Protein AF-A0A9P1BPH5-F1 (afdb_monomer)

InterPro domains:
  IPR036282 Glutathione S-transferase, C-terminal domain superfamily [SSF47616] (18-130)

Sequence (138 aa):
MFDKEGKLAPMNQPDFAALLYQLAFYCSGTVDNLTATSSPIQPVMSVKNPGDDEKVLEVNHRAWIEQCGPLLVSNLGSSKYIAGDSFTAVDVIVGVNMHYIHRKRSWHDFPVLEAYFERLKERTAFQEAFEVLPFSSL

Radius of gyration: 16.08 Å; Cα contacts (8 Å, |Δi|>4): 114; chains: 1; bounding box: 33×31×47 Å

Organism: NCBI:txid2562237

Structure (mmCIF, N/CA/C/O backbone):
data_AF-A0A9P1BPH5-F1
#
_entry.id   AF-A0A9P1BPH5-F1
#
loop_
_atom_site.group_PDB
_atom_site.id
_atom_site.type_symbol
_atom_site.label_atom_id
_atom_site.label_alt_id
_atom_site.label_comp_id
_atom_site.label_asym_id
_atom_site.label_entity_id
_atom_site.label_seq_id
_atom_site.pdbx_PDB_ins_code
_atom_site.Cartn_x
_atom_site.Cartn_y
_atom_site.Cartn_z
_atom_site.occupancy
_atom_site.B_iso_or_equiv
_atom_site.auth_seq_id
_atom_site.auth_comp_id
_atom_site.auth_asym_id
_atom_site.auth_atom_id
_atom_site.pdbx_PDB_model_num
ATOM 1 N N . MET A 1 1 ? -15.260 15.808 4.687 1.00 63.59 1 MET A N 1
ATOM 2 C CA . MET A 1 1 ? -15.614 15.109 5.947 1.00 63.59 1 MET A CA 1
ATOM 3 C C . MET A 1 1 ? -14.316 14.857 6.711 1.00 63.59 1 MET A C 1
ATOM 5 O O . MET A 1 1 ? -13.321 14.608 6.048 1.00 63.59 1 MET A O 1
ATOM 9 N N . PHE A 1 2 ? -14.290 14.984 8.042 1.00 84.75 2 PHE A N 1
ATOM 10 C CA . PHE A 1 2 ? -13.071 14.845 8.863 1.00 84.75 2 PHE A CA 1
ATOM 11 C C . PHE A 1 2 ? -13.249 13.742 9.917 1.00 84.75 2 PHE A C 1
ATOM 13 O O . PHE A 1 2 ? -14.349 13.609 10.453 1.00 84.75 2 PHE A O 1
ATOM 20 N N . ASP A 1 3 ? -12.182 13.004 10.245 1.00 90.62 3 ASP A N 1
ATOM 21 C CA . ASP A 1 3 ? -12.172 11.941 11.267 1.00 90.62 3 ASP A CA 1
ATOM 22 C C . ASP A 1 3 ? -12.125 12.515 12.695 1.00 90.62 3 ASP A C 1
ATOM 24 O O . ASP A 1 3 ? -11.138 12.400 13.416 1.00 90.62 3 ASP A O 1
ATOM 28 N N . LYS A 1 4 ? -13.199 13.197 13.103 1.00 91.62 4 LYS A N 1
ATOM 29 C CA . LYS A 1 4 ? -13.281 13.850 14.423 1.00 91.62 4 LYS A CA 1
ATOM 30 C C . LYS A 1 4 ? -13.266 12.862 15.592 1.00 91.62 4 LYS A C 1
ATOM 32 O O . LYS A 1 4 ? -12.968 13.259 16.711 1.00 91.62 4 LYS A O 1
ATOM 37 N N . GLU A 1 5 ? -13.624 11.608 15.332 1.00 92.44 5 GLU A N 1
ATOM 38 C CA . GLU A 1 5 ? -13.724 10.551 16.341 1.00 92.44 5 GLU A CA 1
ATOM 39 C C . GLU A 1 5 ? -12.459 9.682 16.411 1.00 92.44 5 GLU A C 1
ATOM 41 O O . GLU A 1 5 ? -12.400 8.776 17.239 1.00 92.44 5 GLU A O 1
ATOM 46 N N . GLY A 1 6 ? -11.452 9.939 15.563 1.00 91.94 6 GLY A N 1
ATOM 47 C CA . GLY A 1 6 ? -10.201 9.176 15.539 1.00 91.94 6 GLY A CA 1
ATOM 48 C C . GLY A 1 6 ? -10.391 7.704 15.167 1.00 91.94 6 GLY A C 1
ATOM 49 O O . GLY A 1 6 ? -9.618 6.857 15.609 1.00 91.94 6 GLY A O 1
ATOM 50 N N . LYS A 1 7 ? -11.437 7.377 14.399 1.00 91.31 7 LYS A N 1
ATOM 51 C CA . LYS A 1 7 ? -11.750 5.993 14.010 1.00 91.31 7 LYS A CA 1
ATOM 52 C C . LYS A 1 7 ? -10.814 5.482 12.921 1.00 91.31 7 LYS A C 1
ATOM 54 O O . LYS A 1 7 ? -10.519 4.292 12.888 1.00 91.31 7 LYS A O 1
ATOM 59 N N . LEU A 1 8 ? -10.373 6.364 12.026 1.00 94.62 8 LEU A N 1
ATOM 60 C CA . LEU A 1 8 ? -9.434 6.035 10.953 1.00 94.62 8 LEU A CA 1
ATOM 61 C C . LEU A 1 8 ? -7.999 6.377 11.340 1.00 94.62 8 LEU A C 1
ATOM 63 O O . LEU A 1 8 ? -7.077 5.688 10.909 1.00 94.62 8 LEU A O 1
ATOM 67 N N . ALA A 1 9 ? -7.807 7.427 12.131 1.00 95.81 9 ALA A N 1
ATOM 68 C CA . ALA A 1 9 ? -6.506 7.874 12.591 1.00 95.81 9 ALA A CA 1
ATOM 69 C C . ALA A 1 9 ? -6.532 8.154 14.105 1.00 95.81 9 ALA A C 1
ATOM 71 O O . ALA A 1 9 ? -6.632 9.316 14.509 1.00 95.81 9 ALA A O 1
ATOM 72 N N . PRO A 1 10 ? -6.440 7.120 14.965 1.00 95.00 10 PRO A N 1
ATOM 73 C CA . PRO A 1 10 ? -6.351 7.285 16.416 1.00 95.00 10 PRO A CA 1
ATOM 74 C C . PRO A 1 10 ? -4.986 7.866 16.829 1.00 95.00 10 PRO A C 1
ATOM 76 O O . PRO A 1 10 ? -4.129 7.188 17.389 1.00 95.00 10 PRO A O 1
ATOM 79 N N . MET A 1 11 ? -4.770 9.156 16.559 1.00 94.75 11 MET A N 1
ATOM 80 C CA . MET A 1 11 ? -3.488 9.850 16.765 1.00 94.75 11 MET A CA 1
ATOM 81 C C . MET A 1 11 ? -3.058 9.959 18.235 1.00 94.75 11 MET A C 1
ATOM 83 O O . MET A 1 11 ? -1.921 10.323 18.521 1.00 94.75 11 MET A O 1
ATOM 87 N N . ASN A 1 12 ? -3.953 9.655 19.174 1.00 94.75 12 ASN A N 1
ATOM 88 C CA . ASN A 1 12 ? -3.636 9.540 20.594 1.00 94.75 12 ASN A CA 1
ATOM 89 C C . ASN A 1 12 ? -2.929 8.220 20.955 1.00 94.75 12 ASN A C 1
ATOM 91 O O . ASN A 1 12 ? -2.467 8.092 22.085 1.00 94.75 12 ASN A O 1
ATOM 95 N N . GLN A 1 13 ? -2.852 7.255 20.034 1.00 95.81 13 GLN A N 1
ATOM 96 C CA . GLN A 1 13 ? -2.100 6.011 20.188 1.00 95.81 13 GLN A CA 1
ATOM 97 C C . GLN A 1 13 ? -0.712 6.184 19.545 1.00 95.81 13 GLN A C 1
ATOM 99 O O . GLN A 1 13 ? -0.623 6.242 18.315 1.00 95.81 13 GLN A O 1
ATOM 104 N N . PRO A 1 14 ? 0.376 6.286 20.335 1.00 96.75 14 PRO A N 1
ATOM 105 C CA . PRO A 1 14 ? 1.699 6.620 19.803 1.00 96.75 14 PRO A CA 1
ATOM 106 C C . PRO A 1 14 ? 2.203 5.639 18.742 1.00 96.75 14 PRO A C 1
ATOM 108 O O . PRO A 1 14 ? 2.735 6.069 17.720 1.00 96.75 14 PRO A O 1
ATOM 111 N N . ASP A 1 15 ? 1.973 4.341 18.946 1.00 96.38 15 ASP A N 1
ATOM 112 C CA . ASP A 1 15 ? 2.425 3.294 18.025 1.00 96.38 15 ASP A CA 1
ATOM 113 C C . ASP A 1 15 ? 1.719 3.395 16.667 1.00 96.38 15 ASP A C 1
ATOM 115 O O . ASP A 1 15 ? 2.359 3.320 15.618 1.00 96.38 15 ASP A O 1
ATOM 119 N N . PHE A 1 16 ? 0.407 3.664 16.675 1.00 97.31 16 PHE A N 1
ATOM 120 C CA . PHE A 1 16 ? -0.345 3.917 15.448 1.00 97.31 16 PHE A CA 1
ATOM 121 C C . PHE A 1 16 ? 0.158 5.175 14.734 1.00 97.31 16 PHE A C 1
ATOM 123 O O . PHE A 1 16 ? 0.358 5.160 13.520 1.00 97.31 16 PHE A O 1
ATOM 130 N N . ALA A 1 17 ? 0.374 6.269 15.470 1.00 97.56 17 ALA A N 1
ATOM 131 C CA . ALA A 1 17 ? 0.850 7.516 14.883 1.00 97.56 17 ALA A CA 1
ATOM 132 C C . ALA A 1 17 ? 2.227 7.335 14.218 1.00 97.56 17 ALA A C 1
ATOM 134 O O . ALA A 1 17 ? 2.432 7.809 13.100 1.00 97.56 17 ALA A O 1
ATOM 135 N N . ALA A 1 18 ? 3.147 6.613 14.866 1.00 97.81 18 ALA A N 1
ATOM 136 C CA . ALA A 1 18 ? 4.456 6.287 14.303 1.00 97.81 18 ALA A CA 1
ATOM 137 C C . ALA A 1 18 ? 4.335 5.458 13.014 1.00 97.81 18 ALA A C 1
ATOM 139 O O . ALA A 1 18 ? 4.936 5.814 11.996 1.00 97.81 18 ALA A O 1
ATOM 140 N N . LEU A 1 19 ? 3.505 4.411 13.036 1.00 97.69 19 LEU A N 1
ATOM 141 C CA . LEU A 1 19 ? 3.232 3.567 11.873 1.00 97.69 19 LEU A CA 1
ATOM 142 C C . LEU A 1 19 ? 2.646 4.373 10.706 1.00 97.69 19 LEU A C 1
ATOM 144 O O . LEU A 1 19 ? 3.083 4.228 9.562 1.00 97.69 19 LEU A O 1
ATOM 148 N N . LEU A 1 20 ? 1.693 5.263 10.995 1.00 97.94 20 LEU A N 1
ATOM 149 C CA . LEU A 1 20 ? 1.085 6.134 9.997 1.00 97.94 20 LEU A CA 1
ATOM 150 C C . LEU A 1 20 ? 2.120 7.059 9.355 1.00 97.94 20 LEU A C 1
ATOM 152 O O . LEU A 1 20 ? 2.164 7.139 8.129 1.00 97.94 20 LEU A O 1
ATOM 156 N N . TYR A 1 21 ? 2.973 7.722 10.142 1.00 97.44 21 TYR A N 1
ATOM 157 C CA . TYR A 1 21 ? 4.029 8.572 9.587 1.00 97.44 21 TYR A CA 1
ATOM 158 C C . TYR A 1 21 ? 5.001 7.782 8.710 1.00 97.44 21 TYR A C 1
ATOM 160 O O . TYR A 1 21 ? 5.337 8.227 7.609 1.00 97.44 21 TYR A O 1
ATOM 168 N N . GLN A 1 22 ? 5.420 6.602 9.170 1.00 97.31 22 GLN A N 1
ATOM 169 C CA . GLN A 1 22 ? 6.349 5.756 8.432 1.00 97.31 22 GLN A CA 1
ATOM 170 C C . GLN A 1 22 ? 5.761 5.331 7.085 1.00 97.31 22 GLN A C 1
ATOM 172 O O . GLN A 1 22 ? 6.400 5.518 6.049 1.00 97.31 22 GLN A O 1
ATOM 177 N N . LEU A 1 23 ? 4.542 4.791 7.078 1.00 97.81 23 LEU A N 1
ATOM 178 C CA . LEU A 1 23 ? 3.942 4.243 5.863 1.00 97.81 23 LEU A CA 1
ATOM 179 C C . LEU A 1 23 ? 3.407 5.320 4.920 1.00 97.81 23 LEU A C 1
ATOM 181 O O . LEU A 1 23 ? 3.465 5.120 3.708 1.00 97.81 23 LEU A O 1
ATOM 185 N N . ALA A 1 24 ? 2.974 6.476 5.430 1.00 96.44 24 ALA A N 1
ATOM 186 C CA . ALA A 1 24 ? 2.614 7.621 4.594 1.00 96.44 24 ALA A CA 1
ATOM 187 C C . ALA A 1 24 ? 3.796 8.083 3.733 1.00 96.44 24 ALA A C 1
ATOM 189 O O . ALA A 1 24 ? 3.641 8.301 2.528 1.00 96.44 24 ALA A O 1
ATOM 190 N N . PHE A 1 25 ? 4.986 8.173 4.330 1.00 95.25 25 PHE A N 1
ATOM 191 C CA . PHE A 1 25 ? 6.191 8.547 3.599 1.00 95.25 25 PHE A CA 1
ATOM 192 C C . PHE A 1 25 ? 6.719 7.394 2.741 1.00 95.25 25 PHE A C 1
ATOM 194 O O . PHE A 1 25 ? 6.984 7.583 1.559 1.00 95.25 25 PHE A O 1
ATOM 201 N N . TYR A 1 26 ? 6.834 6.189 3.301 1.00 96.88 26 TYR A N 1
ATOM 202 C CA . TYR A 1 26 ? 7.396 5.040 2.591 1.00 96.88 26 TYR A CA 1
ATOM 203 C C . TYR A 1 26 ? 6.578 4.653 1.353 1.00 96.88 26 TYR A C 1
ATOM 205 O O . TYR A 1 26 ? 7.139 4.420 0.284 1.00 96.88 26 TYR A O 1
ATOM 213 N N . CYS A 1 27 ? 5.247 4.627 1.452 1.00 96.44 27 CYS A N 1
ATOM 214 C CA . CYS A 1 27 ? 4.421 4.259 0.305 1.00 96.44 27 CYS A CA 1
ATOM 215 C C . CYS A 1 27 ? 4.516 5.302 -0.813 1.00 96.44 27 CYS A C 1
ATOM 217 O O . CYS A 1 27 ? 4.739 4.935 -1.960 1.00 96.44 27 CYS A O 1
ATOM 219 N N . SER A 1 28 ? 4.427 6.593 -0.483 1.00 90.81 28 SER A N 1
ATOM 220 C CA . SER A 1 28 ? 4.505 7.663 -1.488 1.00 90.81 28 SER A CA 1
ATOM 221 C C . SER A 1 28 ? 5.912 7.855 -2.066 1.00 90.81 28 SER A C 1
ATOM 223 O O . SER A 1 28 ? 6.059 8.122 -3.252 1.00 90.81 28 SER A O 1
ATOM 225 N N . GLY A 1 29 ? 6.959 7.713 -1.252 1.00 90.19 29 GLY A N 1
ATOM 226 C CA . GLY A 1 29 ? 8.345 7.928 -1.669 1.00 90.19 29 GLY A CA 1
ATOM 227 C C . GLY A 1 29 ? 9.043 6.691 -2.234 1.00 90.19 29 GLY A C 1
ATOM 228 O O . GLY A 1 29 ? 10.076 6.823 -2.888 1.00 90.19 29 GLY A O 1
ATOM 229 N N . THR A 1 30 ? 8.539 5.484 -1.976 1.00 94.44 30 THR A N 1
ATOM 230 C CA . THR A 1 30 ? 9.216 4.236 -2.365 1.00 94.44 30 THR A CA 1
ATOM 231 C C . THR A 1 30 ? 8.308 3.315 -3.162 1.00 94.44 30 THR A C 1
ATOM 233 O O . THR A 1 30 ? 8.660 2.970 -4.286 1.00 94.44 30 THR A O 1
ATOM 236 N N . VAL A 1 31 ? 7.141 2.939 -2.632 1.00 95.12 31 VAL A N 1
ATOM 237 C CA . VAL A 1 31 ? 6.271 1.954 -3.303 1.00 95.12 31 VAL A CA 1
ATOM 238 C C . VAL A 1 31 ? 5.663 2.523 -4.588 1.00 95.12 31 VAL A C 1
ATOM 240 O O . VAL A 1 31 ? 5.721 1.866 -5.628 1.00 95.12 31 VAL A O 1
ATOM 243 N N . ASP A 1 32 ? 5.158 3.758 -4.556 1.00 92.50 32 ASP A N 1
ATOM 244 C CA . ASP A 1 32 ? 4.568 4.422 -5.727 1.00 92.50 32 ASP A CA 1
ATOM 245 C C . ASP A 1 32 ? 5.562 4.503 -6.899 1.00 92.50 32 ASP A C 1
ATOM 247 O O . ASP A 1 32 ? 5.221 4.177 -8.039 1.00 92.50 32 ASP A O 1
ATOM 251 N N . ASN A 1 33 ? 6.832 4.805 -6.599 1.00 90.56 33 ASN A N 1
ATOM 252 C CA . ASN A 1 33 ? 7.914 4.906 -7.583 1.00 90.56 33 ASN A CA 1
ATOM 253 C C . ASN A 1 33 ? 8.150 3.611 -8.379 1.00 90.56 33 ASN A C 1
ATOM 255 O O . ASN A 1 33 ? 8.572 3.680 -9.533 1.00 90.56 33 ASN A O 1
ATOM 259 N N . LEU A 1 34 ? 7.823 2.437 -7.828 1.00 91.25 34 LEU A N 1
ATOM 260 C CA . LEU A 1 34 ? 7.909 1.167 -8.565 1.00 91.25 34 LEU A CA 1
ATOM 261 C C . LEU A 1 34 ? 6.899 1.105 -9.727 1.00 91.25 34 LEU A C 1
ATOM 263 O O . LEU A 1 34 ? 7.119 0.445 -10.752 1.00 91.25 34 LEU A O 1
ATOM 267 N N . THR A 1 35 ? 5.777 1.807 -9.570 1.00 87.31 35 THR A N 1
ATOM 268 C CA . THR A 1 35 ? 4.629 1.798 -10.487 1.00 87.31 35 THR A CA 1
ATOM 269 C C . THR A 1 35 ? 4.508 3.069 -11.324 1.00 87.31 35 THR A C 1
ATOM 271 O O . THR A 1 35 ? 3.613 3.175 -12.168 1.00 87.31 35 THR A O 1
ATOM 274 N N . ALA A 1 36 ? 5.404 4.034 -11.116 1.00 81.94 36 ALA A N 1
ATOM 275 C CA . ALA A 1 36 ? 5.454 5.260 -11.888 1.00 81.94 36 ALA A CA 1
ATOM 276 C C . ALA A 1 36 ? 5.842 4.950 -13.346 1.00 81.94 36 ALA A C 1
ATOM 278 O O . ALA A 1 36 ? 6.943 4.486 -13.632 1.00 81.94 36 ALA A O 1
ATOM 279 N N . THR A 1 37 ? 4.921 5.193 -14.280 1.00 66.31 37 THR A N 1
ATOM 280 C CA . THR A 1 37 ? 5.122 4.960 -15.723 1.00 66.31 37 THR A CA 1
ATOM 281 C C . THR A 1 37 ? 5.646 6.210 -16.442 1.00 66.31 37 THR A C 1
ATOM 283 O O . THR A 1 37 ? 6.409 6.110 -17.401 1.00 66.31 37 THR A O 1
ATOM 286 N N . SER A 1 38 ? 5.289 7.390 -15.933 1.00 59.62 38 SER A N 1
ATOM 287 C CA . SER A 1 38 ? 5.786 8.723 -16.302 1.00 59.62 38 SER A CA 1
ATOM 288 C C . SER A 1 38 ? 4.997 9.748 -15.485 1.00 59.62 38 SER A C 1
ATOM 290 O O . SER A 1 38 ? 3.783 9.588 -15.339 1.00 59.62 38 SER A O 1
ATOM 292 N N . SER A 1 39 ? 5.618 10.821 -14.990 1.00 55.19 39 SER A N 1
ATOM 293 C CA . SER A 1 39 ? 4.824 11.960 -14.513 1.00 55.19 39 SER A CA 1
ATOM 294 C C . SER A 1 39 ? 4.096 12.581 -15.714 1.00 55.19 39 SER A C 1
ATOM 296 O O . SER A 1 39 ? 4.770 12.916 -16.688 1.00 55.19 39 SER A O 1
ATOM 298 N N . PRO A 1 40 ? 2.767 12.803 -15.675 1.00 49.56 40 PRO A N 1
ATOM 299 C CA . PRO A 1 40 ? 2.064 13.535 -16.735 1.00 49.56 40 PRO A CA 1
ATOM 300 C C . PRO A 1 40 ? 2.587 14.975 -16.919 1.00 49.56 40 PRO A C 1
ATOM 302 O O . PRO A 1 40 ? 2.288 15.616 -17.922 1.00 49.56 40 PRO A O 1
ATOM 305 N N . ILE A 1 41 ? 3.397 15.475 -15.975 1.00 52.00 41 ILE A N 1
ATOM 306 C CA . ILE A 1 41 ? 4.030 16.801 -15.997 1.00 52.00 41 ILE A CA 1
ATOM 307 C C . ILE A 1 41 ? 5.442 16.757 -16.613 1.00 52.00 41 ILE A C 1
ATOM 309 O O . ILE A 1 41 ? 5.944 17.785 -17.060 1.00 52.00 41 ILE A O 1
ATOM 313 N N . GLN A 1 42 ? 6.087 15.586 -16.690 1.00 48.56 42 GLN A N 1
ATOM 314 C CA . GLN A 1 42 ? 7.380 15.415 -17.363 1.00 48.56 42 GLN A CA 1
ATOM 315 C C . GLN A 1 42 ? 7.220 14.565 -18.628 1.00 48.56 42 GLN A C 1
ATOM 317 O O . GLN A 1 42 ? 7.619 13.399 -18.639 1.00 48.56 42 GLN A O 1
ATOM 322 N N . PRO A 1 43 ? 6.682 15.123 -19.728 1.00 48.22 43 PRO A N 1
ATOM 323 C CA . PRO A 1 43 ? 6.903 14.525 -21.029 1.00 48.22 43 PRO A CA 1
ATOM 324 C C . PRO A 1 43 ? 8.399 14.651 -21.330 1.00 48.22 43 PRO A C 1
ATOM 326 O O . PRO A 1 43 ? 8.894 15.710 -21.722 1.00 48.22 43 PRO A O 1
ATOM 329 N N . VAL A 1 44 ? 9.153 13.573 -21.124 1.00 55.59 44 VAL A N 1
ATOM 330 C CA . VAL A 1 44 ? 10.477 13.473 -21.731 1.00 55.59 44 VAL A CA 1
ATOM 331 C C . VAL A 1 44 ? 10.197 13.358 -23.226 1.00 55.59 44 VAL A C 1
ATOM 333 O O . VAL A 1 44 ? 9.684 12.343 -23.682 1.00 55.59 44 VAL A O 1
ATOM 336 N N . MET A 1 45 ? 10.448 14.433 -23.978 1.00 56.12 45 MET A N 1
ATOM 337 C CA . MET A 1 45 ? 10.015 14.628 -25.376 1.00 56.12 45 MET A CA 1
ATOM 338 C C . MET A 1 45 ? 10.392 13.481 -26.342 1.00 56.12 45 MET A C 1
ATOM 340 O O . MET A 1 45 ? 9.884 13.430 -27.458 1.00 56.12 45 MET A O 1
ATOM 344 N N . SER A 1 46 ? 11.279 12.570 -25.931 1.00 62.62 46 SER A N 1
ATOM 345 C CA . SER A 1 46 ? 11.768 11.423 -26.698 1.00 62.62 46 SER A CA 1
ATOM 346 C C . SER A 1 46 ? 11.240 10.051 -26.251 1.00 62.62 46 SER A C 1
ATOM 348 O O . SER A 1 46 ? 11.370 9.100 -27.018 1.00 62.62 46 SER A O 1
ATOM 350 N N . VAL A 1 47 ? 10.657 9.908 -25.053 1.00 60.12 47 VAL A N 1
ATOM 351 C CA . VAL A 1 47 ? 10.203 8.613 -24.510 1.00 60.12 47 VAL A CA 1
ATOM 352 C C . VAL A 1 47 ? 8.822 8.782 -23.892 1.00 60.12 47 VAL A C 1
ATOM 354 O O . VAL A 1 47 ? 8.663 9.468 -22.887 1.00 60.12 47 VAL A O 1
ATOM 357 N N . LYS A 1 48 ? 7.821 8.134 -24.500 1.00 65.06 48 LYS A N 1
ATOM 358 C CA . LYS A 1 48 ? 6.409 8.264 -24.116 1.00 65.06 48 LYS A CA 1
ATOM 359 C C . LYS A 1 48 ? 6.174 7.874 -22.650 1.00 65.06 48 LYS A C 1
ATOM 361 O O . LYS A 1 48 ? 5.537 8.641 -21.944 1.00 65.06 48 LYS A O 1
ATOM 366 N N . ASN A 1 49 ? 6.754 6.750 -22.211 1.00 72.19 49 ASN A N 1
ATOM 367 C CA . ASN A 1 49 ? 6.669 6.230 -20.843 1.00 72.19 49 ASN A CA 1
ATOM 368 C C . ASN A 1 49 ? 8.029 5.635 -20.407 1.00 72.19 49 ASN A C 1
ATOM 370 O O . ASN A 1 49 ? 8.288 4.457 -20.661 1.00 72.19 49 ASN A O 1
ATOM 374 N N . PRO A 1 50 ? 8.933 6.405 -19.776 1.00 69.81 50 PRO A N 1
ATOM 375 C CA . PRO A 1 50 ? 10.232 5.885 -19.335 1.00 69.81 50 PRO A CA 1
ATOM 376 C C . PRO A 1 50 ? 10.131 4.719 -18.340 1.00 69.81 50 PRO A C 1
ATOM 378 O O . PRO A 1 50 ? 11.026 3.882 -18.284 1.00 69.81 50 PRO A O 1
ATOM 381 N N . GLY A 1 51 ? 9.042 4.647 -17.570 1.00 75.69 51 GLY A N 1
ATOM 382 C CA . GLY A 1 51 ? 8.814 3.581 -16.593 1.00 75.69 51 GLY A CA 1
ATOM 383 C C . GLY A 1 51 ? 8.369 2.241 -17.186 1.00 75.69 51 GLY A C 1
ATOM 384 O O . GLY A 1 51 ? 8.115 1.323 -16.408 1.00 75.69 51 GLY A O 1
ATOM 385 N N . ASP A 1 52 ? 8.248 2.132 -18.512 1.00 80.69 52 ASP A N 1
ATOM 386 C CA . ASP A 1 52 ? 7.937 0.880 -19.221 1.00 80.69 52 ASP A CA 1
ATOM 387 C C . ASP A 1 52 ? 9.184 0.239 -19.864 1.00 80.69 52 ASP A C 1
ATOM 389 O O . ASP A 1 52 ? 9.079 -0.805 -20.503 1.00 80.69 52 ASP A O 1
ATOM 393 N N . ASP A 1 53 ? 10.370 0.839 -19.699 1.00 84.75 53 ASP A N 1
ATOM 394 C CA . ASP A 1 53 ? 11.635 0.229 -20.121 1.00 84.75 53 ASP A CA 1
ATOM 395 C C . ASP A 1 53 ? 11.872 -1.100 -19.381 1.00 84.75 53 ASP A C 1
ATOM 397 O O . ASP A 1 53 ? 11.770 -1.164 -18.155 1.00 84.75 53 ASP A O 1
ATOM 401 N N . GLU A 1 54 ? 12.211 -2.163 -20.117 1.00 88.50 54 GLU A N 1
ATOM 402 C CA . GLU A 1 54 ? 12.352 -3.519 -19.565 1.00 88.50 54 GLU A CA 1
ATOM 403 C C . GLU A 1 54 ? 13.361 -3.594 -18.413 1.00 88.50 54 GLU A C 1
ATOM 405 O O . GLU A 1 54 ? 13.112 -4.283 -17.423 1.00 88.50 54 GLU A O 1
ATOM 410 N N . LYS A 1 55 ? 14.471 -2.848 -18.487 1.00 88.06 55 LYS A N 1
ATOM 411 C CA . LYS A 1 55 ? 15.481 -2.850 -17.418 1.00 88.06 55 LYS A CA 1
ATOM 412 C C . LYS A 1 55 ? 14.964 -2.138 -16.178 1.00 88.06 55 LYS A C 1
ATOM 414 O O . LYS A 1 55 ? 15.261 -2.558 -15.062 1.00 88.06 55 LYS A O 1
ATOM 419 N N . VAL A 1 56 ? 14.196 -1.064 -16.360 1.00 87.75 56 VAL A N 1
ATOM 420 C CA . VAL A 1 56 ? 13.540 -0.361 -15.248 1.00 87.75 56 VAL A CA 1
ATOM 421 C C . VAL A 1 56 ? 12.502 -1.269 -14.591 1.00 87.75 56 VAL A C 1
ATOM 423 O O . VAL A 1 56 ? 12.469 -1.363 -13.365 1.00 87.75 56 VAL A O 1
ATOM 426 N N . LEU A 1 57 ? 11.703 -1.984 -15.386 1.00 89.69 57 LEU A N 1
ATOM 427 C CA . LEU A 1 57 ? 10.722 -2.947 -14.886 1.00 89.69 57 LEU A CA 1
ATOM 428 C C . LEU A 1 57 ? 11.381 -4.070 -14.084 1.00 89.69 57 LEU A C 1
ATOM 430 O O . LEU A 1 57 ? 10.921 -4.363 -12.983 1.00 89.69 57 LEU A O 1
ATOM 434 N N . GLU A 1 58 ? 12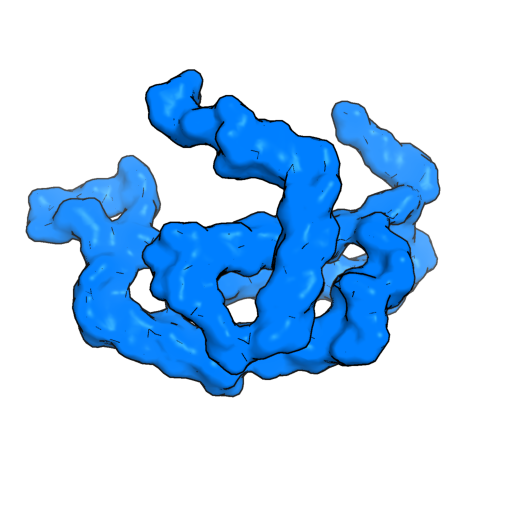.469 -4.652 -14.589 1.00 93.38 58 GLU A N 1
ATOM 435 C CA . GLU A 1 58 ? 13.215 -5.706 -13.895 1.00 93.38 58 GLU A CA 1
ATOM 436 C C . GLU A 1 58 ? 13.800 -5.204 -12.565 1.00 93.38 58 GLU A C 1
ATOM 438 O O . GLU A 1 58 ? 13.641 -5.847 -11.525 1.00 93.38 58 GLU A O 1
ATOM 443 N N . VAL A 1 59 ? 14.427 -4.022 -12.563 1.00 93.19 59 VAL A N 1
ATOM 444 C CA . VAL A 1 59 ? 14.979 -3.416 -11.340 1.00 93.19 59 VAL A CA 1
ATOM 445 C C . VAL A 1 59 ? 13.879 -3.120 -10.321 1.00 93.19 59 VAL A C 1
ATOM 447 O O . VAL A 1 59 ? 14.054 -3.423 -9.137 1.00 93.19 59 VAL A O 1
ATOM 450 N N . ASN A 1 60 ? 12.745 -2.570 -10.760 1.00 94.38 60 ASN A N 1
ATOM 451 C CA . ASN A 1 60 ? 11.624 -2.259 -9.878 1.00 94.38 60 ASN A CA 1
ATOM 452 C C . ASN A 1 60 ? 10.951 -3.528 -9.342 1.00 94.38 60 ASN A C 1
ATOM 454 O O . ASN A 1 60 ? 10.596 -3.568 -8.165 1.00 94.38 60 ASN A O 1
ATOM 458 N N . HIS A 1 61 ? 10.803 -4.572 -10.163 1.00 96.12 61 HIS A N 1
ATOM 459 C CA . HIS A 1 61 ? 10.236 -5.847 -9.717 1.00 96.12 61 HIS A CA 1
ATOM 460 C C . HIS A 1 61 ? 11.155 -6.533 -8.706 1.00 96.12 61 HIS A C 1
ATOM 462 O O . HIS A 1 61 ? 10.696 -7.014 -7.672 1.00 96.12 61 HIS A O 1
ATOM 468 N N . ARG A 1 62 ? 12.474 -6.480 -8.922 1.00 97.00 62 ARG A N 1
ATOM 469 C CA . ARG A 1 62 ? 13.440 -6.951 -7.926 1.00 97.00 62 ARG A CA 1
ATOM 470 C C . ARG A 1 62 ? 13.340 -6.160 -6.619 1.00 97.00 62 ARG A C 1
ATOM 472 O O . ARG A 1 62 ? 13.288 -6.764 -5.554 1.00 97.00 62 ARG A O 1
ATOM 479 N N . ALA A 1 63 ? 13.250 -4.829 -6.673 1.00 97.00 63 ALA A N 1
ATOM 480 C CA . ALA A 1 63 ? 13.060 -4.002 -5.475 1.00 97.00 63 ALA A CA 1
ATOM 481 C C . ALA A 1 63 ? 11.725 -4.291 -4.757 1.00 97.00 63 ALA A C 1
ATOM 483 O O . ALA A 1 63 ? 11.655 -4.244 -3.524 1.00 97.00 63 ALA A O 1
ATOM 484 N N . TRP A 1 64 ? 10.675 -4.631 -5.512 1.00 97.75 64 TRP A N 1
ATOM 485 C CA . TRP A 1 64 ? 9.412 -5.113 -4.962 1.00 97.75 64 TRP A CA 1
ATOM 486 C C . TRP A 1 64 ? 9.602 -6.416 -4.179 1.00 97.75 64 TRP A C 1
ATOM 488 O O . TRP A 1 64 ? 9.227 -6.475 -3.007 1.00 97.75 64 TRP A O 1
ATOM 498 N N . ILE A 1 65 ? 10.231 -7.421 -4.792 1.00 98.31 65 ILE A N 1
ATOM 499 C CA . ILE A 1 65 ? 10.425 -8.747 -4.191 1.00 98.31 65 ILE A CA 1
ATOM 500 C C . ILE A 1 65 ? 11.383 -8.698 -2.993 1.00 98.31 65 ILE A C 1
ATOM 502 O O . ILE A 1 65 ? 11.131 -9.323 -1.965 1.00 98.31 65 ILE A O 1
ATOM 506 N N . GLU A 1 66 ? 12.489 -7.970 -3.110 1.00 97.94 66 GLU A N 1
ATOM 507 C CA . GLU A 1 66 ? 13.576 -8.029 -2.129 1.00 97.94 66 GLU A CA 1
ATOM 508 C C . GLU A 1 66 ? 13.395 -7.055 -0.959 1.00 97.94 66 GLU A C 1
ATOM 510 O O . GLU A 1 66 ? 13.980 -7.271 0.102 1.00 97.94 66 GLU A O 1
ATOM 515 N N . GLN A 1 67 ? 12.618 -5.977 -1.129 1.00 97.19 67 GLN A N 1
ATOM 516 C CA . GLN A 1 67 ? 12.554 -4.894 -0.138 1.00 97.19 67 GLN A CA 1
ATOM 517 C C . GLN A 1 67 ? 11.123 -4.506 0.231 1.00 97.19 67 GLN A C 1
ATOM 519 O O . GLN A 1 67 ? 10.732 -4.619 1.394 1.00 97.19 67 GLN A O 1
ATOM 524 N N . CYS A 1 68 ? 10.333 -4.050 -0.743 1.00 98.06 68 CYS A N 1
ATOM 525 C CA . CYS A 1 68 ? 9.048 -3.413 -0.450 1.00 98.06 68 CYS A CA 1
ATOM 526 C C . CYS A 1 68 ? 7.988 -4.415 0.008 1.00 98.06 68 CYS A C 1
ATOM 528 O O . CYS A 1 68 ? 7.358 -4.217 1.048 1.00 98.06 68 CYS A O 1
ATOM 530 N N . GLY A 1 69 ? 7.827 -5.513 -0.729 1.00 98.12 69 GLY A N 1
ATOM 531 C CA . GLY A 1 69 ? 6.900 -6.584 -0.386 1.00 98.12 69 GLY A CA 1
ATOM 532 C C . GLY A 1 69 ? 7.175 -7.177 0.997 1.00 98.12 69 GLY A C 1
ATOM 533 O O . GLY A 1 69 ? 6.270 -7.158 1.831 1.00 98.12 69 GLY A O 1
ATOM 534 N N . PRO A 1 70 ? 8.410 -7.614 1.317 1.00 98.56 70 PRO A N 1
ATOM 535 C CA . PRO A 1 70 ? 8.740 -8.148 2.637 1.00 98.56 70 PRO A CA 1
ATOM 536 C C . PRO A 1 70 ? 8.468 -7.172 3.789 1.00 98.56 70 PRO A C 1
ATOM 538 O O . PRO A 1 70 ? 7.978 -7.590 4.839 1.00 98.56 70 PRO A O 1
ATOM 541 N N . LEU A 1 71 ? 8.728 -5.872 3.603 1.00 98.25 71 LEU A N 1
ATOM 542 C CA . LEU A 1 71 ? 8.412 -4.860 4.614 1.00 98.25 71 LEU A CA 1
ATOM 543 C C . LEU A 1 71 ? 6.902 -4.759 4.851 1.00 98.25 71 LEU A C 1
ATOM 545 O O . LEU A 1 71 ? 6.467 -4.726 6.004 1.00 98.25 71 LEU A O 1
ATOM 549 N N . LEU A 1 72 ? 6.094 -4.735 3.789 1.00 98.31 72 LEU A N 1
ATOM 550 C CA . LEU A 1 72 ? 4.635 -4.684 3.911 1.00 98.31 72 LEU A CA 1
ATOM 551 C C . LEU A 1 72 ? 4.064 -5.982 4.498 1.00 98.31 72 LEU A C 1
ATOM 553 O O . LEU A 1 72 ? 3.172 -5.914 5.341 1.00 98.31 72 LEU A O 1
ATOM 557 N N . VAL A 1 73 ? 4.611 -7.146 4.131 1.00 98.62 73 VAL A N 1
ATOM 558 C CA . VAL A 1 73 ? 4.268 -8.443 4.744 1.00 98.62 73 VAL A CA 1
ATOM 559 C C . VAL A 1 73 ? 4.556 -8.418 6.244 1.00 98.62 73 VAL A C 1
ATOM 561 O O . VAL A 1 73 ? 3.712 -8.831 7.034 1.00 98.62 73 VAL A O 1
ATOM 564 N N . SER A 1 74 ? 5.720 -7.901 6.642 1.00 98.19 74 SER A N 1
ATOM 565 C CA . SER A 1 74 ? 6.109 -7.784 8.051 1.00 98.19 74 SER A CA 1
ATOM 566 C C . SER A 1 74 ? 5.164 -6.868 8.836 1.00 98.19 74 SER A C 1
ATOM 568 O O . SER A 1 74 ? 4.726 -7.230 9.924 1.00 98.19 74 SER A O 1
ATOM 570 N N . ASN A 1 75 ? 4.786 -5.719 8.261 1.00 97.75 75 ASN A N 1
ATOM 571 C CA . ASN A 1 75 ? 3.837 -4.794 8.890 1.00 97.75 75 ASN A CA 1
ATOM 572 C C . ASN A 1 75 ? 2.419 -5.375 8.986 1.00 97.75 75 ASN A C 1
ATOM 574 O O . ASN A 1 75 ? 1.747 -5.160 9.988 1.00 97.75 75 ASN A O 1
ATOM 578 N N . LEU A 1 76 ? 1.960 -6.119 7.973 1.00 98.38 76 LEU A N 1
ATOM 579 C CA . LEU A 1 76 ? 0.671 -6.811 8.030 1.00 98.38 76 LEU A CA 1
ATOM 580 C C . LEU A 1 76 ? 0.676 -7.923 9.090 1.00 98.38 76 LEU A C 1
ATOM 582 O O . LEU A 1 76 ? -0.314 -8.121 9.797 1.00 98.38 76 LEU A O 1
ATOM 586 N N . GLY A 1 77 ? 1.789 -8.653 9.199 1.00 96.88 77 GLY A N 1
ATOM 587 C CA . GLY A 1 77 ? 1.932 -9.776 10.114 1.00 96.88 77 GLY A CA 1
ATOM 588 C C . GLY A 1 77 ? 0.823 -10.812 9.911 1.00 96.88 77 GLY A C 1
ATOM 589 O O . GLY A 1 77 ? 0.546 -11.243 8.792 1.00 96.88 77 GLY A O 1
ATOM 590 N N . SER A 1 78 ? 0.175 -11.207 11.007 1.00 96.25 78 SER A N 1
ATOM 591 C CA . SER A 1 78 ? -1.002 -12.088 11.000 1.00 96.25 78 SER A CA 1
ATOM 592 C C . SER A 1 78 ? -2.331 -11.333 11.117 1.00 96.25 78 SER A C 1
ATOM 594 O O . SER A 1 78 ? -3.372 -11.961 11.311 1.00 96.25 78 SER A O 1
ATOM 596 N N . SER A 1 79 ? -2.302 -10.001 11.071 1.00 97.38 79 SER A N 1
ATOM 597 C CA . SER A 1 79 ? -3.470 -9.153 11.302 1.00 97.38 79 SER A CA 1
ATOM 598 C C . SER A 1 79 ? -4.363 -9.069 10.066 1.00 97.38 79 SER A C 1
ATOM 600 O O . SER A 1 79 ? -3.933 -9.286 8.929 1.00 97.38 79 SER A O 1
ATOM 602 N N . LYS A 1 80 ? -5.638 -8.715 10.266 1.00 97.81 80 LYS A N 1
ATOM 603 C CA . LYS A 1 80 ? -6.567 -8.501 9.146 1.00 97.81 80 LYS A CA 1
ATOM 604 C C . LYS A 1 80 ? -6.176 -7.291 8.286 1.00 97.81 80 LYS A C 1
ATOM 606 O O . LYS A 1 80 ? -6.322 -7.353 7.058 1.00 97.81 80 LYS A O 1
ATOM 611 N N . TYR A 1 81 ? -5.698 -6.231 8.932 1.00 98.31 81 TYR A N 1
ATOM 612 C CA . TYR A 1 81 ? -5.255 -4.953 8.379 1.00 98.31 81 TYR A CA 1
ATOM 613 C C . TYR A 1 81 ? -3.885 -4.565 8.953 1.00 98.31 81 TYR A C 1
ATOM 615 O O . TYR A 1 81 ? -3.420 -5.168 9.921 1.00 98.31 81 TYR A O 1
ATOM 623 N N . ILE A 1 82 ? -3.236 -3.548 8.381 1.00 98.12 82 ILE A N 1
ATOM 624 C CA . ILE A 1 82 ? -1.853 -3.193 8.748 1.00 98.12 82 ILE A CA 1
ATOM 625 C C . ILE A 1 82 ? -1.738 -2.746 10.214 1.00 98.12 82 ILE A C 1
ATOM 627 O O . ILE A 1 82 ? -0.766 -3.064 10.888 1.00 98.12 82 ILE A O 1
ATOM 631 N N . ALA A 1 83 ? -2.746 -2.041 10.732 1.00 97.06 83 ALA A N 1
ATOM 632 C CA . ALA A 1 83 ? -2.775 -1.574 12.120 1.00 97.06 83 ALA A CA 1
ATOM 633 C C . ALA A 1 83 ? -3.539 -2.517 13.078 1.00 97.06 83 ALA A C 1
ATOM 635 O O . ALA A 1 83 ? -3.929 -2.095 14.167 1.00 97.06 83 ALA A O 1
ATOM 636 N N . GLY A 1 84 ? -3.797 -3.771 12.683 1.00 96.00 84 GLY A N 1
ATOM 637 C CA . GLY A 1 84 ? -4.538 -4.753 13.486 1.00 96.00 84 GLY A CA 1
ATOM 638 C C . GLY A 1 84 ? -5.838 -5.214 12.823 1.00 96.00 84 GLY A C 1
ATOM 639 O O . GLY A 1 84 ? -5.894 -5.434 11.618 1.00 96.00 84 GLY A O 1
ATOM 640 N N . ASP A 1 85 ? -6.909 -5.386 13.599 1.00 96.44 85 ASP A N 1
ATOM 641 C CA . ASP A 1 85 ? -8.159 -5.984 13.091 1.00 96.44 85 ASP A CA 1
ATOM 642 C C . ASP A 1 85 ? -9.168 -4.981 12.521 1.00 96.44 85 ASP A C 1
ATOM 644 O O . ASP A 1 85 ? -10.164 -5.366 11.896 1.00 96.44 85 ASP A O 1
ATOM 648 N N . SER A 1 86 ? -8.904 -3.687 12.699 1.00 96.06 86 SER A N 1
ATOM 649 C CA . SER A 1 86 ? -9.748 -2.598 12.205 1.00 96.06 86 SER A CA 1
ATOM 650 C C . SER A 1 86 ? -9.105 -1.886 11.023 1.00 96.06 86 SER A C 1
ATOM 652 O O . SER A 1 86 ? -7.895 -1.698 10.985 1.00 9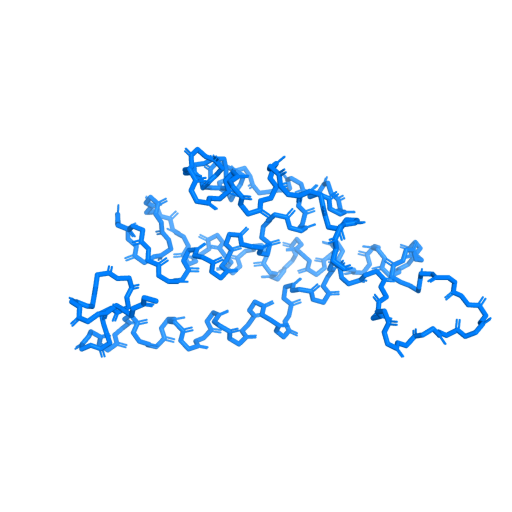6.06 86 SER A O 1
ATOM 654 N N . PHE A 1 87 ? -9.936 -1.473 10.066 1.00 97.44 87 PHE A N 1
ATOM 655 C CA . PHE A 1 87 ? -9.503 -0.683 8.916 1.00 97.44 87 PHE A CA 1
ATOM 656 C C . PHE A 1 87 ? -9.177 0.751 9.343 1.00 97.44 87 PHE A C 1
ATOM 658 O O . PHE A 1 87 ? -9.996 1.392 10.008 1.00 97.44 87 PHE A O 1
ATOM 665 N N . THR A 1 88 ? -8.028 1.267 8.910 1.00 97.69 88 THR A N 1
ATOM 666 C CA . THR A 1 88 ? -7.520 2.590 9.303 1.00 97.69 88 THR A CA 1
ATOM 667 C C . THR A 1 88 ? -7.012 3.400 8.107 1.00 97.69 88 THR A C 1
ATOM 669 O O . THR A 1 88 ? -6.997 2.940 6.966 1.00 97.69 88 THR A O 1
ATOM 672 N N . ALA A 1 89 ? -6.559 4.629 8.362 1.00 97.19 89 ALA A N 1
ATOM 673 C CA . ALA A 1 89 ? -5.914 5.479 7.365 1.00 97.19 89 ALA A CA 1
ATOM 674 C C . ALA A 1 89 ? -4.650 4.840 6.760 1.00 97.19 89 ALA A C 1
ATOM 676 O O . ALA A 1 89 ? -4.337 5.098 5.599 1.00 97.19 89 ALA A O 1
ATOM 677 N N . VAL A 1 90 ? -3.953 3.971 7.501 1.00 98.00 90 VAL A N 1
ATOM 678 C CA . VAL A 1 90 ? -2.795 3.231 6.978 1.00 98.00 90 VAL A CA 1
ATOM 679 C C . VAL A 1 90 ? -3.212 2.319 5.824 1.00 98.00 90 VAL A C 1
ATOM 681 O O . VAL A 1 90 ? -2.538 2.275 4.797 1.00 98.00 90 VAL A O 1
ATOM 684 N N . ASP A 1 91 ? -4.360 1.655 5.946 1.00 98.38 91 ASP A N 1
ATOM 685 C CA . ASP A 1 91 ? -4.866 0.749 4.915 1.00 98.38 91 ASP A CA 1
ATOM 686 C C . ASP A 1 91 ? -5.333 1.480 3.658 1.00 98.38 91 ASP A C 1
ATOM 688 O O . ASP A 1 91 ? -5.252 0.935 2.561 1.00 98.38 91 ASP A O 1
ATOM 692 N N . VAL A 1 92 ? -5.776 2.734 3.793 1.00 97.12 92 VAL A N 1
ATOM 693 C CA . VAL A 1 92 ? -6.035 3.598 2.632 1.00 97.12 92 VAL A CA 1
ATOM 694 C C . VAL A 1 92 ? -4.734 3.824 1.861 1.00 97.12 92 VAL A C 1
ATOM 696 O O . VAL A 1 92 ? -4.692 3.623 0.650 1.00 97.12 92 VAL A O 1
ATOM 699 N N . ILE A 1 93 ? -3.660 4.201 2.558 1.00 97.38 93 ILE A N 1
ATOM 700 C CA . ILE A 1 93 ? -2.363 4.520 1.947 1.00 97.38 93 ILE A CA 1
ATOM 701 C C . ILE A 1 93 ? -1.756 3.282 1.278 1.00 97.38 93 ILE A C 1
ATOM 703 O O . ILE A 1 93 ? -1.394 3.326 0.099 1.00 97.38 93 ILE A O 1
ATOM 707 N N . VAL A 1 94 ? -1.665 2.172 2.012 1.00 98.00 94 VAL A N 1
ATOM 708 C CA . VAL A 1 94 ? -1.093 0.922 1.495 1.00 98.00 94 VAL A CA 1
ATOM 709 C C . VAL A 1 94 ? -1.983 0.353 0.389 1.00 98.00 94 VAL A C 1
ATOM 711 O O . VAL A 1 94 ? -1.480 -0.027 -0.666 1.00 98.00 94 VAL A O 1
ATOM 714 N N . GLY A 1 95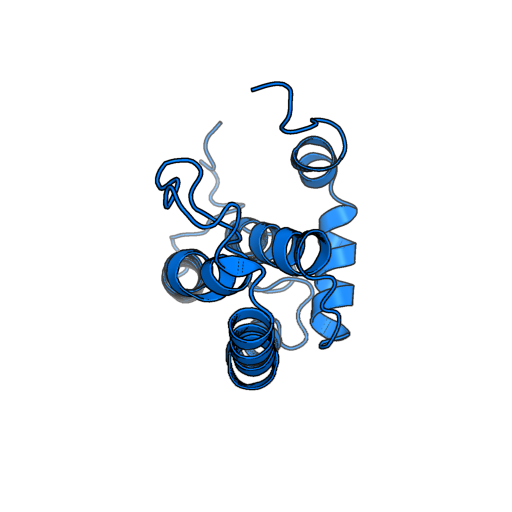 ? -3.306 0.369 0.568 1.00 97.12 95 GLY A N 1
ATOM 715 C CA . GLY A 1 95 ? -4.271 -0.148 -0.402 1.00 97.12 95 GLY A CA 1
ATOM 716 C C . GLY A 1 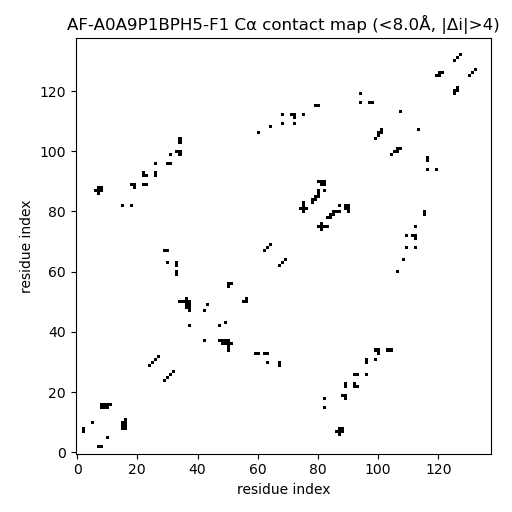95 ? -4.219 0.529 -1.769 1.00 97.12 95 GLY A C 1
ATOM 717 O O . GLY A 1 95 ? -4.273 -0.156 -2.789 1.00 97.12 95 GLY A O 1
ATOM 718 N N . VAL A 1 96 ? -4.058 1.856 -1.809 1.00 95.50 96 VAL A N 1
ATOM 719 C CA . VAL A 1 96 ? -3.877 2.607 -3.067 1.00 95.50 96 VAL A CA 1
ATOM 720 C C . VAL A 1 96 ? -2.606 2.157 -3.795 1.00 95.50 96 VAL A C 1
ATOM 722 O O . VAL A 1 96 ? -2.603 1.994 -5.012 1.00 95.50 96 VAL A O 1
ATOM 725 N N . ASN A 1 97 ? -1.523 1.910 -3.060 1.00 96.25 97 ASN A N 1
ATOM 726 C CA . ASN A 1 97 ? -0.266 1.464 -3.657 1.00 96.25 97 ASN A CA 1
ATOM 727 C C . ASN A 1 97 ? -0.358 0.016 -4.154 1.00 96.25 97 ASN A C 1
ATOM 729 O O . ASN A 1 97 ? 0.067 -0.273 -5.273 1.00 96.25 97 ASN A O 1
ATOM 733 N N . MET A 1 98 ? -1.002 -0.871 -3.388 1.00 97.06 98 MET A N 1
ATOM 734 C CA . MET A 1 98 ? -1.307 -2.232 -3.841 1.00 97.06 98 MET A CA 1
ATOM 735 C C . MET A 1 98 ? -2.151 -2.218 -5.119 1.00 97.06 98 MET A C 1
ATOM 737 O O . MET A 1 98 ? -1.865 -2.970 -6.049 1.00 97.06 98 MET A O 1
ATOM 741 N N . HIS A 1 99 ? -3.129 -1.310 -5.222 1.00 95.00 99 HIS A N 1
ATOM 742 C CA . HIS A 1 99 ? -3.920 -1.148 -6.441 1.00 95.00 99 HIS A CA 1
ATOM 743 C C . HIS A 1 99 ? -3.042 -0.889 -7.663 1.00 95.00 99 HIS A C 1
ATOM 745 O O . HIS A 1 99 ? -3.219 -1.549 -8.686 1.00 95.00 99 HIS A O 1
ATOM 751 N N . TYR A 1 100 ? -2.081 0.032 -7.575 1.00 92.69 100 TYR A N 1
ATOM 752 C CA . TYR A 1 100 ? -1.208 0.329 -8.707 1.00 92.69 100 TYR A CA 1
ATOM 753 C C . TYR A 1 100 ? -0.205 -0.782 -9.004 1.00 92.69 100 TYR A C 1
ATOM 755 O O . TYR A 1 100 ? 0.042 -1.047 -10.181 1.00 92.69 100 TYR A O 1
ATOM 763 N N . ILE A 1 101 ? 0.309 -1.479 -7.988 1.00 95.06 101 ILE A N 1
ATOM 764 C CA . ILE A 1 101 ? 1.144 -2.673 -8.188 1.00 95.06 101 ILE A CA 1
ATOM 765 C C . ILE A 1 101 ? 0.368 -3.712 -9.011 1.00 95.06 101 ILE A C 1
ATOM 767 O O . ILE A 1 101 ? 0.835 -4.145 -10.066 1.00 95.06 101 ILE A O 1
ATOM 771 N N . HIS A 1 102 ? -0.865 -4.034 -8.622 1.00 93.12 102 HIS A N 1
ATOM 772 C CA . HIS A 1 102 ? -1.665 -5.023 -9.342 1.00 93.12 102 HIS A CA 1
ATOM 773 C C . HIS A 1 102 ? -2.162 -4.520 -10.706 1.00 93.12 102 HIS A C 1
ATOM 775 O O . HIS A 1 102 ? -2.082 -5.243 -11.693 1.00 93.12 102 HIS A O 1
ATOM 781 N N . ARG A 1 103 ? -2.637 -3.274 -10.817 1.00 89.12 103 ARG A N 1
ATOM 782 C CA . ARG A 1 103 ? -3.233 -2.769 -12.070 1.00 89.12 103 ARG A CA 1
ATOM 783 C C . ARG A 1 103 ? -2.219 -2.335 -13.113 1.00 89.12 103 ARG A C 1
ATOM 785 O O . ARG A 1 103 ? -2.465 -2.557 -14.294 1.00 89.12 103 ARG A O 1
ATOM 792 N N . LYS A 1 104 ? -1.120 -1.695 -12.710 1.00 87.12 104 LYS A N 1
ATOM 793 C CA . LYS A 1 104 ? -0.099 -1.214 -13.654 1.00 87.12 104 LYS A CA 1
ATOM 794 C C . LYS A 1 104 ? 0.978 -2.254 -13.919 1.00 87.12 104 LYS A C 1
ATOM 796 O O . LYS A 1 104 ? 1.531 -2.264 -15.013 1.00 87.12 104 LYS A O 1
ATOM 801 N N . ARG A 1 105 ? 1.307 -3.092 -12.929 1.00 89.38 105 ARG A N 1
ATOM 802 C CA . ARG A 1 105 ? 2.420 -4.047 -13.035 1.00 89.38 105 ARG A CA 1
ATOM 803 C C . ARG A 1 105 ? 1.993 -5.511 -13.059 1.00 89.38 105 ARG A C 1
ATOM 805 O O . ARG A 1 105 ? 2.746 -6.325 -13.575 1.00 89.38 105 ARG A O 1
ATOM 812 N N . SER A 1 106 ? 0.787 -5.844 -12.588 1.00 93.44 106 SER A N 1
ATOM 813 C CA . SER A 1 106 ? 0.313 -7.236 -12.477 1.00 93.44 106 SER A CA 1
ATOM 814 C C . SER A 1 106 ? 1.272 -8.120 -11.669 1.00 93.44 106 SER A C 1
ATOM 816 O O . SER A 1 106 ? 1.496 -9.280 -12.003 1.00 93.44 106 SER A O 1
ATOM 818 N N . TRP A 1 107 ? 1.878 -7.565 -10.616 1.00 94.88 107 TRP A N 1
ATOM 819 C CA . TRP A 1 107 ? 2.755 -8.312 -9.714 1.00 94.88 107 TRP A CA 1
ATOM 820 C C . TRP A 1 107 ? 1.943 -8.915 -8.565 1.00 94.88 107 TRP A C 1
ATOM 822 O O . TRP A 1 107 ? 1.220 -8.200 -7.874 1.00 94.88 107 TRP A O 1
ATOM 832 N N . HIS A 1 108 ? 2.062 -10.230 -8.371 1.00 96.44 108 HIS A N 1
ATOM 833 C CA . HIS A 1 108 ? 1.295 -11.024 -7.394 1.00 96.44 108 HIS A CA 1
ATOM 834 C C . HIS A 1 108 ? 2.215 -11.900 -6.525 1.00 96.44 108 HIS A C 1
ATOM 836 O O . HIS A 1 108 ? 1.834 -12.966 -6.053 1.00 96.44 108 HIS A O 1
ATOM 842 N N . ASP A 1 109 ? 3.456 -11.457 -6.311 1.00 98.00 109 ASP A N 1
ATOM 843 C CA . ASP A 1 109 ? 4.517 -12.273 -5.700 1.00 98.00 109 ASP A CA 1
ATOM 844 C C . ASP A 1 109 ? 4.268 -12.627 -4.220 1.00 98.00 109 ASP A C 1
ATOM 846 O O . ASP A 1 109 ? 4.910 -13.523 -3.676 1.00 98.00 109 ASP A O 1
ATOM 850 N N . PHE A 1 110 ? 3.334 -11.936 -3.556 1.00 98.31 110 PHE A N 1
ATOM 851 C CA . PHE A 1 110 ? 3.062 -12.073 -2.125 1.00 98.31 110 PHE A CA 1
ATOM 852 C C . PHE A 1 110 ? 1.591 -12.431 -1.864 1.00 98.31 110 PHE A C 1
ATOM 854 O O . PHE A 1 110 ? 0.773 -11.525 -1.673 1.00 98.31 110 PHE A O 1
ATOM 861 N N . PRO A 1 111 ? 1.241 -13.729 -1.755 1.00 97.75 111 PRO A N 1
ATOM 862 C CA . PRO A 1 111 ? -0.148 -14.170 -1.579 1.00 97.75 111 PRO A CA 1
ATOM 863 C C . PRO A 1 111 ? -0.860 -13.560 -0.362 1.00 97.75 111 PRO A C 1
ATOM 865 O O . PRO A 1 111 ? -2.062 -13.315 -0.391 1.00 97.75 111 PRO A O 1
ATOM 868 N N . VAL A 1 112 ? -0.128 -13.276 0.721 1.00 98.06 112 VAL A N 1
ATOM 869 C CA . VAL A 1 112 ? -0.702 -12.634 1.917 1.00 98.06 112 VAL A CA 1
ATOM 870 C C . VAL A 1 112 ? -1.089 -11.172 1.666 1.00 98.06 112 VAL A C 1
ATOM 872 O O . VAL A 1 112 ? -2.129 -10.723 2.150 1.00 98.06 112 VAL A O 1
ATOM 875 N N . LEU A 1 113 ? -0.294 -10.444 0.873 1.00 98.25 113 LEU A N 1
ATOM 876 C CA . LEU A 1 113 ? -0.612 -9.074 0.468 1.00 98.25 113 LEU A CA 1
ATOM 877 C C . LEU A 1 113 ? -1.730 -9.052 -0.570 1.00 98.25 113 LEU A C 1
ATOM 879 O O . LEU A 1 113 ? -2.575 -8.166 -0.520 1.00 98.25 113 LEU A O 1
ATOM 883 N N . GLU A 1 114 ? -1.778 -10.044 -1.457 1.00 97.75 114 GLU A N 1
ATOM 884 C CA . GLU A 1 114 ? -2.884 -10.215 -2.398 1.00 97.75 114 GLU A CA 1
ATOM 885 C C . GLU A 1 114 ? -4.202 -10.470 -1.658 1.00 97.75 114 GLU A C 1
ATOM 887 O O . GLU A 1 114 ? -5.178 -9.755 -1.866 1.00 97.75 114 GLU A O 1
ATOM 892 N N . ALA A 1 115 ? -4.223 -11.404 -0.703 1.00 98.00 115 ALA A N 1
ATOM 893 C CA . ALA A 1 115 ? -5.406 -11.651 0.116 1.00 98.00 115 ALA A CA 1
ATOM 894 C C . ALA A 1 115 ? -5.827 -10.407 0.918 1.00 98.00 115 ALA A C 1
ATOM 896 O O . ALA A 1 115 ? -7.018 -10.168 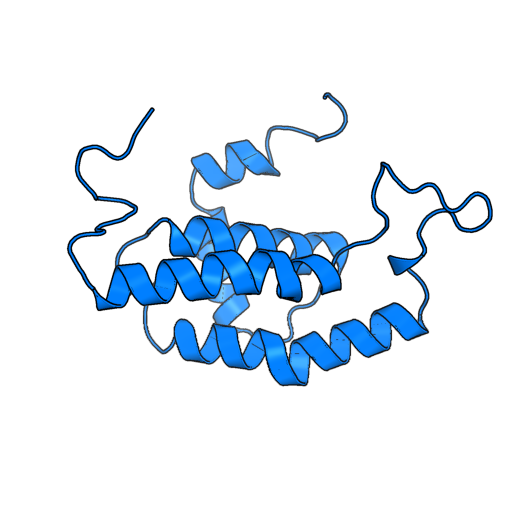1.122 1.00 98.00 115 ALA A O 1
ATOM 897 N N . TYR A 1 116 ? -4.862 -9.621 1.404 1.00 98.44 116 TYR A N 1
ATOM 898 C CA . TYR A 1 116 ? -5.123 -8.323 2.025 1.00 98.44 116 TYR A CA 1
ATOM 899 C C . TYR A 1 116 ? -5.756 -7.333 1.049 1.00 98.44 116 TYR A C 1
ATOM 901 O O . TYR A 1 116 ? -6.781 -6.734 1.373 1.00 98.44 116 TYR A O 1
ATOM 909 N N . PHE A 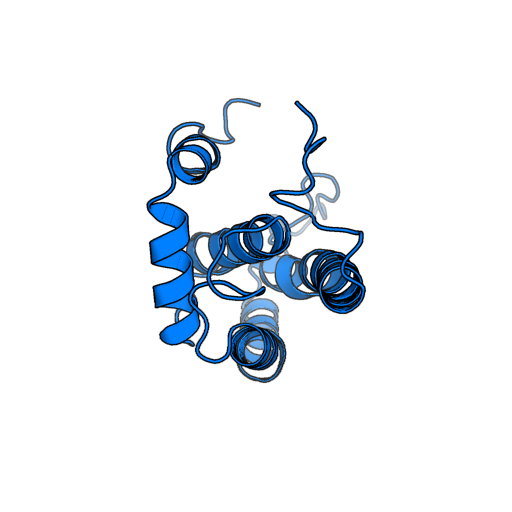1 117 ? -5.199 -7.204 -0.150 1.00 97.94 117 PHE A N 1
ATOM 910 C CA . PHE A 1 117 ? -5.694 -6.303 -1.178 1.00 97.94 117 PHE A CA 1
ATOM 911 C C . PHE A 1 117 ? -7.107 -6.667 -1.652 1.00 97.94 117 PHE A C 1
ATOM 913 O O . PHE A 1 117 ? -7.956 -5.782 -1.768 1.00 97.94 117 PHE A O 1
ATOM 920 N N . GLU A 1 118 ? -7.406 -7.953 -1.837 1.00 97.44 118 GLU A N 1
ATOM 921 C CA . GLU A 1 118 ? -8.752 -8.405 -2.203 1.00 97.44 118 GLU A CA 1
ATOM 922 C C . GLU A 1 118 ? -9.796 -8.014 -1.144 1.00 97.44 118 GLU A C 1
ATOM 924 O O . GLU A 1 118 ? -10.860 -7.507 -1.494 1.00 97.44 118 GLU A O 1
ATOM 929 N N . ARG A 1 119 ? -9.461 -8.082 0.156 1.00 97.81 119 ARG A N 1
ATOM 930 C CA . ARG A 1 119 ? -10.348 -7.562 1.220 1.00 97.81 119 ARG A CA 1
ATOM 931 C C . ARG A 1 119 ? -10.590 -6.057 1.112 1.00 97.81 119 ARG A C 1
ATOM 933 O O . ARG A 1 119 ? -11.655 -5.576 1.496 1.00 97.81 119 ARG A O 1
ATOM 940 N N . LEU A 1 120 ? -9.609 -5.284 0.644 1.00 97.38 120 LEU A N 1
ATOM 941 C CA . LEU A 1 120 ? -9.785 -3.842 0.453 1.00 97.38 120 LEU A CA 1
ATOM 942 C C . LEU A 1 120 ? -10.722 -3.536 -0.717 1.00 97.38 120 LEU A C 1
ATOM 944 O O . LEU A 1 120 ? -11.535 -2.618 -0.603 1.00 97.38 120 LEU A O 1
ATOM 948 N N . LYS A 1 121 ? -10.652 -4.325 -1.796 1.00 96.19 121 LYS A N 1
ATOM 949 C CA . LYS A 1 121 ? -11.515 -4.190 -2.982 1.00 96.19 121 LYS A CA 1
ATOM 950 C C . LYS A 1 121 ? -12.992 -4.448 -2.702 1.00 96.19 121 LYS A C 1
ATOM 952 O O . LYS A 1 121 ? -13.848 -3.910 -3.394 1.00 96.19 121 LYS A O 1
ATOM 957 N N . GLU A 1 122 ? -13.313 -5.223 -1.672 1.00 96.31 122 GLU A N 1
ATOM 958 C CA . GLU A 1 122 ? -14.701 -5.446 -1.243 1.00 96.31 122 GLU A CA 1
ATOM 959 C C . GLU A 1 122 ? -15.356 -4.185 -0.647 1.00 96.31 122 GLU A C 1
ATOM 961 O O . GLU A 1 122 ? -16.575 -4.131 -0.475 1.00 96.31 122 GLU A O 1
ATOM 966 N N . ARG A 1 123 ? -14.573 -3.155 -0.298 1.00 95.44 123 ARG A N 1
ATOM 967 C CA . ARG A 1 123 ? -15.096 -1.941 0.338 1.00 95.44 123 ARG A CA 1
ATOM 968 C C . ARG A 1 123 ? -15.731 -1.023 -0.704 1.00 95.44 123 ARG A C 1
ATOM 970 O O . ARG A 1 123 ? -15.063 -0.600 -1.641 1.00 95.44 123 ARG A O 1
ATOM 977 N N . THR A 1 124 ? -16.966 -0.583 -0.457 1.00 95.38 124 THR A N 1
ATOM 978 C CA . THR A 1 124 ? -17.712 0.329 -1.349 1.00 95.38 124 THR A CA 1
ATOM 979 C C . THR A 1 124 ? -16.907 1.566 -1.750 1.00 95.38 124 THR A C 1
ATOM 981 O O . THR A 1 124 ? -16.795 1.866 -2.929 1.00 95.38 124 THR A O 1
ATOM 984 N N . ALA A 1 125 ? -16.258 2.237 -0.792 1.00 92.69 125 ALA A N 1
ATOM 985 C CA . ALA A 1 125 ? -15.460 3.431 -1.086 1.00 92.69 125 ALA A CA 1
ATOM 986 C C . ALA A 1 125 ? -14.242 3.144 -1.989 1.00 92.69 125 ALA A C 1
ATOM 988 O O . ALA A 1 125 ? -13.809 4.018 -2.734 1.00 92.69 125 ALA A O 1
ATOM 989 N N . PHE A 1 126 ? -13.681 1.931 -1.930 1.00 94.31 126 PHE A N 1
ATOM 990 C CA . PHE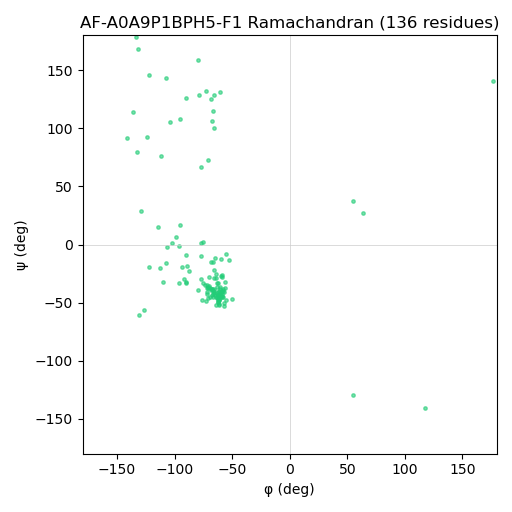 A 1 126 ? -12.599 1.523 -2.826 1.00 94.31 126 PHE A CA 1
ATOM 991 C C . PHE A 1 126 ? -13.130 1.327 -4.253 1.00 94.31 126 PHE A C 1
ATOM 993 O O . PHE A 1 126 ? -12.547 1.841 -5.206 1.00 94.31 126 PHE A O 1
ATOM 1000 N N . GLN A 1 127 ? -14.260 0.631 -4.392 1.00 94.12 127 GLN A N 1
ATOM 1001 C CA . GLN A 1 127 ? -14.922 0.401 -5.680 1.00 94.12 127 GLN A CA 1
ATOM 1002 C C . GLN A 1 127 ? -15.335 1.722 -6.339 1.00 94.12 127 GLN A C 1
ATOM 1004 O O . GLN A 1 127 ? -15.071 1.942 -7.519 1.00 94.12 127 GLN A O 1
ATOM 1009 N N . GLU A 1 128 ? -15.905 2.652 -5.572 1.00 91.62 128 GLU A N 1
ATOM 1010 C CA . GLU A 1 128 ? -16.246 3.991 -6.063 1.00 91.62 128 GLU A CA 1
ATOM 1011 C C . GLU A 1 128 ? -15.015 4.745 -6.586 1.00 91.62 128 GLU A C 1
ATOM 1013 O O . GLU A 1 128 ? -15.078 5.365 -7.648 1.00 91.62 128 GLU A O 1
ATOM 1018 N N . ALA A 1 129 ? -13.887 4.661 -5.874 1.00 90.00 129 ALA A N 1
ATOM 1019 C CA . ALA A 1 129 ? -12.659 5.354 -6.251 1.00 90.00 129 ALA A CA 1
ATOM 1020 C C . ALA A 1 129 ? -11.988 4.779 -7.511 1.00 90.00 129 ALA A C 1
ATOM 1022 O O . ALA A 1 129 ? -11.408 5.542 -8.282 1.00 90.00 129 ALA A O 1
ATOM 1023 N N . PHE A 1 130 ? -12.037 3.459 -7.717 1.00 87.81 130 PHE A N 1
ATOM 1024 C CA . PHE A 1 130 ? -11.193 2.786 -8.716 1.00 87.81 130 PHE A CA 1
ATOM 1025 C C . PHE A 1 130 ? -11.935 1.989 -9.792 1.00 87.81 130 PHE A C 1
ATOM 1027 O O . PHE A 1 130 ? -11.349 1.687 -10.833 1.00 87.81 130 PHE A O 1
ATOM 1034 N N . GLU A 1 131 ? -13.191 1.617 -9.558 1.00 79.12 131 GLU A N 1
ATOM 1035 C CA . GLU A 1 131 ? -13.973 0.770 -10.468 1.00 79.12 131 GLU A CA 1
ATOM 1036 C C . GLU A 1 131 ? -15.098 1.549 -11.157 1.00 79.12 131 GLU A C 1
ATOM 1038 O O . GLU A 1 131 ? -15.418 1.269 -12.311 1.00 79.12 131 GLU A O 1
ATOM 1043 N N . VAL A 1 132 ? -15.667 2.553 -10.482 1.00 70.38 132 VAL A N 1
ATOM 1044 C CA . VAL A 1 132 ? -16.801 3.337 -11.003 1.00 70.38 132 VAL A CA 1
ATOM 1045 C C . VAL A 1 132 ? -16.351 4.567 -11.799 1.00 70.38 132 VAL A C 1
ATOM 1047 O O . VAL A 1 132 ? -17.008 4.942 -12.770 1.00 70.38 132 VAL A O 1
ATOM 1050 N N . LEU A 1 133 ? -15.234 5.195 -11.425 1.00 55.47 133 LEU A N 1
ATOM 1051 C CA . LEU A 1 133 ? -14.743 6.417 -12.064 1.00 55.47 133 LEU A CA 1
ATOM 1052 C C . LEU A 1 133 ? -13.553 6.113 -12.989 1.00 55.47 133 LEU A C 1
ATOM 1054 O O . LEU A 1 133 ? -12.441 5.898 -12.503 1.00 55.47 133 LEU A O 1
ATOM 1058 N N . PRO A 1 134 ? -13.719 6.113 -14.326 1.00 52.06 134 PRO A N 1
ATOM 1059 C CA . PRO A 1 134 ? -12.570 6.082 -15.213 1.00 52.06 134 PRO A CA 1
ATOM 1060 C C . PRO A 1 134 ? -11.817 7.415 -15.103 1.00 52.06 134 PRO A C 1
ATOM 1062 O O . PRO A 1 134 ? -12.376 8.480 -15.344 1.00 52.06 134 PRO A O 1
ATOM 1065 N N . PHE A 1 135 ? -10.516 7.362 -14.806 1.00 50.06 135 PHE A N 1
ATOM 1066 C CA . PHE A 1 135 ? -9.623 8.535 -14.768 1.00 50.06 135 PHE A CA 1
ATOM 1067 C C . PHE A 1 135 ? -9.595 9.358 -16.075 1.00 50.06 135 PHE A C 1
ATOM 1069 O O . PHE A 1 135 ? -9.019 10.436 -16.103 1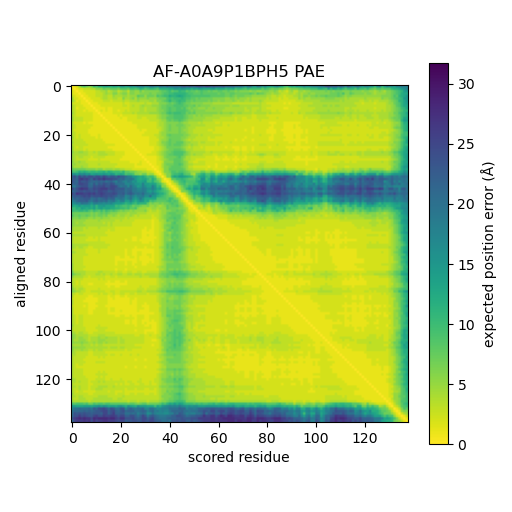.00 50.06 135 PHE A O 1
ATOM 1076 N N . SER A 1 136 ? -10.221 8.883 -17.158 1.00 44.16 136 SER A N 1
ATOM 1077 C CA . SER A 1 136 ? -10.366 9.602 -18.427 1.00 44.16 136 SER A CA 1
ATOM 1078 C C . SER A 1 136 ? -11.409 10.731 -18.414 1.00 44.16 136 SER A C 1
ATOM 1080 O O . SER A 1 136 ? -11.656 11.314 -19.467 1.00 44.16 136 SER A O 1
ATOM 1082 N N . SER A 1 137 ? -12.066 11.011 -17.283 1.00 34.94 137 SER A N 1
ATOM 1083 C CA . SER A 1 137 ? -13.081 12.072 -17.155 1.00 34.94 137 SER A CA 1
ATOM 1084 C C . SER A 1 137 ? -12.691 13.234 -16.228 1.00 34.94 137 SER A C 1
ATOM 1086 O O . SER A 1 137 ? -13.573 13.999 -15.837 1.00 34.94 137 SER A O 1
ATOM 1088 N N . LEU A 1 138 ? -11.409 13.370 -15.871 1.00 37.44 138 LEU A N 1
ATOM 1089 C CA . LEU A 1 138 ? -10.859 14.521 -15.140 1.00 37.44 138 LEU A CA 1
ATOM 1090 C C . LEU A 1 138 ? -9.790 15.238 -15.967 1.00 37.44 138 LEU A C 1
ATOM 1092 O O . LEU A 1 138 ? -8.931 14.535 -16.542 1.00 37.44 138 LEU A O 1
#

Secondary structure (DSSP, 8-state):
---TT-SS--TTSHHHHHHHHHHHHHIIIIIHHHH----TT---TT-S-GGG-HHHHHHHHHHIIIIIHHHHHHHHTTSSBTTBSS--HHHHHHHHHHHHIIIII-----HHHHHHHHHHHTSHHHHIIIIIS-GGG-

pLDDT: mean 88.47, std 15.27, range [34.94, 98.62]

Solvent-accessible surface area (backbone atoms only — not co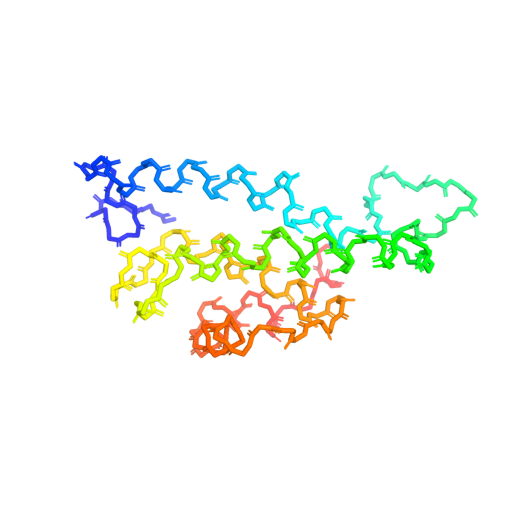mparable to full-atom values): 8126 Å² total; per-residue (Å²): 140,78,74,86,81,30,72,43,60,47,66,89,40,65,70,56,40,52,51,40,57,52,49,58,48,45,39,65,73,49,56,41,60,60,56,47,39,58,58,93,86,56,74,50,92,88,44,95,44,66,43,70,38,68,69,54,43,52,53,34,50,48,44,35,66,76,47,53,46,56,51,52,50,59,54,28,60,93,43,74,27,58,87,31,86,56,80,36,53,55,45,55,56,52,45,55,45,50,49,41,39,42,72,74,66,64,62,75,91,46,64,72,58,49,58,43,47,54,62,50,57,72,35,67,72,47,35,54,64,67,71,70,47,68,78,88,80,116

Mean predicted aligned error: 5.53 Å

Nearest PDB structures (foldseek):
  7za4-assembly1_A  TM=7.335E-01  e=1.277E-02  Alopecurus myosuroides
  4kh7-assembly2_A  TM=7.203E-01  e=7.229E-03  Salmonella enterica subsp. enterica serovar Typhi
  4hz4-assembly1_A-2  TM=7.151E-01  e=2.256E-02  Actinobacillus pleuropneumoniae
  3tou-assembly1_B  TM=6.300E-01  e=1.277E-02  Ralstonia solanacearum
  6gsw-assembly1_B  TM=5.469E-01  e=2.676E-02  Rattus rattus

Foldseek 3Di:
DDPPVCQQNVVVDPVSVVLCVVLLCCLVVPLVVLLQQDDPVDPPVPDNGPCPPPVNNVVSVCCCVPPVVVVQCVQCPVALASVHPGHHPSCVSVLVSVVSCCPRPVDDPHVVVVVSNVVVCVDPVNCVVPVVDDPVPD